Protein AF-A0A542UVV3-F1 (afdb_monomer)

Nearest PDB structures (foldseek):
  4pu7-assembly1_B  TM=8.982E-01  e=1.624E-05  Shewanella oneidensis MR-1
  4pu8-assembly1_A  TM=8.881E-01  e=1.624E-05  Shewanella oneidensis MR-1
  4pu4-assembly1_C  TM=8.974E-01  e=2.215E-05  Shewanella oneidensis MR-1
  4pu8-assembly1_B  TM=8.223E-01  e=1.052E-05  Shewanella oneidensis MR-1
  4pu4-assembly1_D  TM=8.602E-01  e=2.668E-05  Shewanella oneidensis MR-1

Secondary structure (DSSP, 8-state):
-PPPPPGGG---------SSHHHHHHHHHHHHHHTT--HHHHHHHTT--HHHHHHHHTT----HHHHHHHHHHTT-------TT------

Mean predicted aligned error: 6.17 Å

Foldseek 3Di:
DDDDDDPVPPPDPDDFDDPALQSLLCVLVVLCVVVVHDLQRLCVQLVHHSVLNVCSNRRHDDDPSSSQSSQVVSVHHDDDDDPPDDDDDD

Radius of gyration: 15.27 Å; Cα contacts (8 Å, |Δi|>4): 81; chains: 1; bounding box: 43×44×32 Å

Structure (mmCIF, N/CA/C/O backbone):
data_AF-A0A542UVV3-F1
#
_entry.id   AF-A0A542UVV3-F1
#
loop_
_atom_site.group_PDB
_atom_site.id
_atom_site.type_symbol
_atom_site.label_atom_id
_atom_site.label_alt_id
_atom_site.label_comp_id
_atom_site.label_asym_id
_atom_site.label_entity_id
_atom_site.label_seq_id
_atom_site.pdbx_PDB_ins_code
_atom_site.Cartn_x
_atom_site.Cartn_y
_atom_site.Cartn_z
_atom_site.occupancy
_atom_site.B_iso_or_equiv
_atom_site.auth_seq_id
_atom_site.auth_comp_id
_atom_site.auth_asym_id
_atom_site.auth_atom_id
_atom_site.pdbx_PDB_model_num
ATOM 1 N N . MET A 1 1 ? -30.008 -31.727 -0.430 1.00 47.66 1 MET A N 1
ATOM 2 C CA . MET A 1 1 ? -29.050 -31.508 -1.532 1.00 47.66 1 MET A CA 1
ATOM 3 C C . MET A 1 1 ? -28.391 -30.160 -1.285 1.00 47.66 1 MET A C 1
ATOM 5 O O . MET A 1 1 ? -29.044 -29.148 -1.484 1.00 47.66 1 MET A O 1
ATOM 9 N N . GLN A 1 2 ? -27.187 -30.137 -0.707 1.00 48.94 2 GLN A N 1
ATOM 10 C CA . GLN A 1 2 ? -26.445 -28.886 -0.507 1.00 48.94 2 GLN A CA 1
ATOM 11 C C . GLN A 1 2 ? -25.904 -28.465 -1.878 1.00 48.94 2 GLN A C 1
ATOM 13 O O . GLN A 1 2 ? -25.181 -29.237 -2.505 1.00 48.94 2 GLN A O 1
ATOM 18 N N . GLN A 1 3 ? -26.345 -27.313 -2.388 1.00 52.16 3 GLN A N 1
ATOM 19 C CA . GLN A 1 3 ? -25.813 -26.743 -3.625 1.00 52.16 3 GLN A CA 1
ATOM 20 C C . GLN A 1 3 ? -24.351 -26.356 -3.390 1.00 52.16 3 GLN A C 1
ATOM 22 O O . GLN A 1 3 ? -24.027 -25.750 -2.369 1.00 52.16 3 GLN A O 1
ATOM 27 N N . ALA A 1 4 ? -23.476 -26.752 -4.315 1.00 54.75 4 ALA A N 1
ATOM 28 C CA . ALA A 1 4 ? -22.090 -26.306 -4.331 1.00 54.75 4 ALA A CA 1
ATOM 29 C C . ALA A 1 4 ? -22.040 -24.764 -4.390 1.00 54.75 4 ALA A C 1
ATOM 31 O O . ALA A 1 4 ? -22.925 -24.166 -5.012 1.00 54.75 4 ALA A O 1
ATOM 32 N N . PRO A 1 5 ? -21.048 -24.115 -3.753 1.00 54.75 5 PRO A N 1
ATOM 33 C CA . PRO A 1 5 ? -20.896 -22.665 -3.825 1.00 54.75 5 PRO A CA 1
ATOM 34 C C . PRO A 1 5 ? -20.784 -22.208 -5.286 1.00 54.75 5 PRO A C 1
ATOM 36 O O . PRO A 1 5 ? -20.171 -22.885 -6.115 1.00 54.75 5 PRO A O 1
ATOM 39 N N . ASN A 1 6 ? -21.421 -21.078 -5.598 1.00 64.75 6 ASN A N 1
ATOM 40 C CA . ASN A 1 6 ? -21.449 -20.494 -6.934 1.00 64.75 6 ASN A CA 1
ATOM 41 C C . ASN A 1 6 ? -20.018 -20.134 -7.366 1.00 64.75 6 ASN A C 1
ATOM 43 O O . ASN A 1 6 ? -19.257 -19.575 -6.580 1.00 64.75 6 ASN A O 1
ATOM 47 N N . GLU A 1 7 ? -19.642 -20.412 -8.615 1.00 55.00 7 GLU A N 1
ATOM 48 C CA . GLU A 1 7 ? -18.289 -20.131 -9.131 1.00 55.00 7 GLU A CA 1
ATOM 49 C C . GLU A 1 7 ? -17.940 -18.626 -9.054 1.00 55.00 7 GLU A C 1
ATOM 51 O O . GLU A 1 7 ? -16.774 -18.240 -8.983 1.00 55.00 7 GLU A O 1
ATOM 56 N N . SER A 1 8 ? -18.971 -17.778 -8.984 1.00 53.44 8 SER A N 1
ATOM 57 C CA . SER A 1 8 ? -18.896 -16.329 -8.774 1.00 53.44 8 SER A CA 1
ATOM 58 C C . SER A 1 8 ? -18.476 -15.897 -7.361 1.00 53.44 8 SER A C 1
ATOM 60 O O . SER A 1 8 ? -18.086 -14.744 -7.195 1.00 53.44 8 SER A O 1
ATOM 62 N N . ASP A 1 9 ? -18.529 -16.787 -6.362 1.00 54.06 9 ASP A N 1
ATOM 63 C CA . ASP A 1 9 ? -18.086 -16.517 -4.981 1.00 54.06 9 ASP A CA 1
ATOM 64 C C . ASP A 1 9 ? -16.587 -16.795 -4.779 1.00 54.06 9 ASP A C 1
ATOM 66 O O . ASP A 1 9 ? -16.022 -16.534 -3.713 1.00 54.06 9 ASP A O 1
ATOM 70 N N . VAL A 1 10 ? -15.905 -17.308 -5.808 1.00 56.44 10 VAL A N 1
ATOM 71 C CA . VAL A 1 10 ? -14.459 -17.512 -5.773 1.00 56.44 10 VAL A CA 1
ATOM 72 C C . VAL A 1 10 ? -13.780 -16.159 -5.974 1.00 56.44 10 VAL A C 1
ATOM 74 O O . VAL A 1 10 ? -13.530 -15.732 -7.104 1.00 56.44 10 VAL A O 1
ATOM 77 N N . ILE A 1 11 ? -13.460 -15.472 -4.873 1.00 59.84 11 ILE A N 1
ATOM 78 C CA . ILE A 1 11 ? -12.596 -14.288 -4.909 1.00 59.84 11 ILE A CA 1
ATOM 79 C C . ILE A 1 11 ? -11.231 -14.725 -5.439 1.00 59.84 11 ILE A C 1
ATOM 81 O O . ILE A 1 11 ? -10.391 -15.257 -4.715 1.00 59.84 11 ILE A O 1
ATOM 85 N N . ARG A 1 12 ? -11.009 -14.517 -6.739 1.00 63.72 12 ARG A N 1
ATOM 86 C CA . ARG A 1 12 ? -9.692 -14.704 -7.340 1.00 63.72 12 ARG A CA 1
ATOM 87 C C . ARG A 1 12 ? -8.783 -13.597 -6.805 1.00 63.72 12 ARG A C 1
ATOM 89 O O . ARG A 1 12 ? -9.161 -12.427 -6.920 1.00 63.72 12 ARG A O 1
ATOM 96 N N . PRO A 1 13 ? -7.605 -13.926 -6.245 1.00 67.31 13 PRO A N 1
ATOM 97 C CA . PRO A 1 13 ? -6.655 -12.912 -5.814 1.00 67.31 13 PRO A CA 1
ATOM 98 C C . PRO A 1 13 ? -6.375 -11.957 -6.979 1.00 67.31 13 PRO A C 1
ATOM 100 O O . PRO A 1 13 ? -5.956 -12.378 -8.061 1.00 67.31 13 PRO A O 1
ATOM 103 N N . LYS A 1 14 ? -6.672 -10.669 -6.788 1.00 85.75 14 LYS A N 1
ATOM 104 C CA . LYS A 1 14 ? -6.439 -9.645 -7.806 1.00 85.75 14 LYS A CA 1
ATOM 105 C C . LYS A 1 14 ? -4.979 -9.222 -7.733 1.00 85.75 14 LYS A C 1
ATOM 107 O O . LYS A 1 14 ? -4.558 -8.610 -6.762 1.00 85.75 14 LYS A O 1
ATOM 112 N N . TRP A 1 15 ? -4.206 -9.521 -8.767 1.00 90.62 15 TRP A N 1
ATOM 113 C CA . TRP A 1 15 ? -2.819 -9.068 -8.872 1.00 90.62 15 TRP A CA 1
ATOM 114 C C . TRP A 1 15 ? -2.759 -7.647 -9.433 1.00 90.62 15 TRP A C 1
ATOM 116 O O . TRP A 1 15 ? -3.539 -7.282 -10.318 1.00 90.62 15 TRP A O 1
ATOM 126 N N . TYR A 1 16 ? -1.792 -6.853 -8.971 1.00 93.38 16 TYR A N 1
ATOM 127 C CA . TYR A 1 16 ? -1.607 -5.477 -9.428 1.00 93.38 16 TYR A CA 1
ATOM 128 C C . TYR A 1 16 ? -0.232 -5.282 -10.052 1.00 93.38 16 TYR A C 1
ATOM 130 O O . TYR A 1 16 ? 0.794 -5.637 -9.478 1.00 93.38 16 TYR A O 1
ATOM 138 N N . ARG A 1 17 ? -0.203 -4.632 -11.219 1.00 92.50 17 ARG A N 1
ATOM 139 C CA . ARG A 1 17 ? 1.032 -4.160 -11.849 1.00 92.50 17 ARG A CA 1
ATOM 140 C C . ARG A 1 17 ? 1.097 -2.641 -11.777 1.00 92.50 17 ARG A C 1
ATOM 142 O O . ARG A 1 17 ? 0.562 -1.951 -12.643 1.00 92.50 17 ARG A O 1
ATOM 149 N N . ALA A 1 18 ? 1.792 -2.120 -10.774 1.00 93.81 18 ALA A N 1
ATOM 150 C CA . ALA A 1 18 ? 2.028 -0.689 -10.656 1.00 93.81 18 ALA A CA 1
ATOM 151 C C . ALA A 1 18 ? 3.250 -0.249 -11.484 1.00 93.81 18 ALA A C 1
ATOM 153 O O . ALA A 1 18 ? 4.321 -0.852 -11.436 1.00 93.81 18 ALA A O 1
ATOM 154 N N . ARG A 1 19 ? 3.094 0.820 -12.271 1.00 93.19 19 ARG A N 1
ATOM 155 C CA . ARG A 1 19 ? 4.172 1.474 -13.050 1.00 93.19 19 ARG A CA 1
ATOM 156 C C . ARG A 1 19 ? 4.311 2.962 -12.717 1.00 93.19 19 ARG A C 1
ATOM 158 O O . ARG A 1 19 ? 5.078 3.670 -13.359 1.00 93.19 19 ARG A O 1
ATOM 165 N N . SER A 1 20 ? 3.540 3.432 -11.743 1.00 96.00 20 SER A N 1
ATOM 166 C CA . SER A 1 20 ? 3.461 4.819 -11.291 1.00 96.00 20 SER A CA 1
ATOM 167 C C . SER A 1 20 ? 2.858 4.866 -9.889 1.00 96.00 20 SER A C 1
ATOM 169 O O . SER A 1 20 ? 2.113 3.960 -9.517 1.00 96.00 20 SER A O 1
ATOM 171 N N . MET A 1 21 ? 3.077 5.958 -9.152 1.00 96.75 21 MET A N 1
ATOM 172 C CA . MET A 1 21 ? 2.422 6.155 -7.851 1.00 96.75 21 MET A CA 1
ATOM 173 C C . MET A 1 21 ? 0.894 6.138 -7.952 1.00 96.75 21 MET A C 1
ATOM 175 O O . MET A 1 21 ? 0.236 5.607 -7.071 1.00 96.75 21 MET A O 1
ATOM 179 N N . ARG A 1 22 ? 0.311 6.630 -9.055 1.00 97.75 22 ARG A N 1
ATOM 180 C CA . ARG A 1 22 ? -1.138 6.532 -9.297 1.00 97.75 22 ARG A CA 1
ATOM 181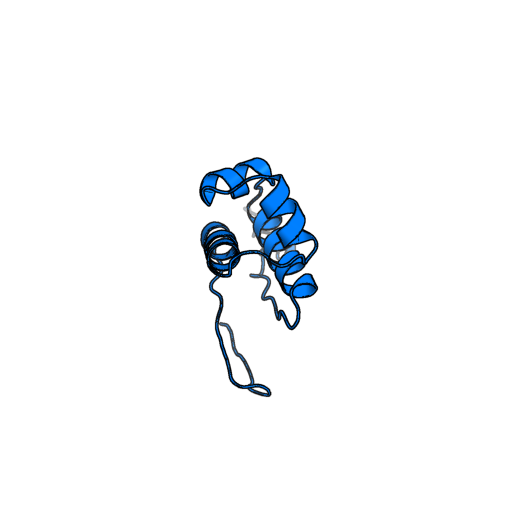 C C . ARG A 1 22 ? -1.621 5.084 -9.387 1.00 97.75 22 ARG A C 1
ATOM 183 O O . ARG A 1 22 ? -2.617 4.748 -8.762 1.00 97.75 22 ARG A O 1
ATOM 190 N N . SER A 1 23 ? -0.935 4.235 -10.153 1.00 97.12 23 SER A N 1
ATOM 191 C CA . SER A 1 23 ? -1.315 2.814 -10.260 1.00 97.12 23 SER A CA 1
ATOM 192 C C . SER A 1 23 ? -1.044 2.036 -8.968 1.00 97.12 23 SER A C 1
ATOM 194 O O . SER A 1 23 ? -1.807 1.135 -8.640 1.00 97.12 23 SER A O 1
ATOM 196 N N . LEU A 1 24 ? -0.020 2.428 -8.204 1.00 97.25 24 LEU A N 1
ATOM 197 C CA . LEU A 1 24 ? 0.266 1.872 -6.881 1.00 97.25 24 LEU A CA 1
ATOM 198 C C . LEU A 1 24 ? -0.792 2.277 -5.843 1.00 97.25 24 LEU A C 1
ATOM 200 O O . LEU A 1 24 ? -1.268 1.432 -5.097 1.00 97.25 24 LEU A O 1
ATOM 204 N N . GLY A 1 25 ? -1.227 3.539 -5.849 1.00 98.25 25 GLY A N 1
ATOM 205 C CA . GLY A 1 25 ? -2.306 4.035 -4.992 1.00 98.25 25 GLY A CA 1
ATOM 206 C C . GLY A 1 25 ? -3.643 3.340 -5.253 1.00 98.25 25 GLY A C 1
ATOM 207 O O . GLY A 1 25 ? -4.338 2.980 -4.308 1.00 98.25 25 GLY A O 1
ATOM 208 N N . VAL A 1 26 ? -3.969 3.071 -6.525 1.00 98.12 26 VAL A N 1
ATOM 209 C CA . VAL A 1 26 ? -5.143 2.258 -6.889 1.00 98.12 26 VAL A CA 1
ATOM 210 C C . VAL A 1 26 ? -5.020 0.835 -6.340 1.00 98.12 26 VAL A C 1
ATOM 212 O O . VAL A 1 26 ? -5.990 0.329 -5.791 1.00 98.12 26 VAL A O 1
ATOM 215 N N . ALA A 1 27 ? -3.840 0.211 -6.432 1.00 97.50 27 ALA A N 1
ATOM 216 C CA . ALA A 1 27 ? -3.618 -1.121 -5.870 1.00 97.50 27 ALA A CA 1
ATOM 217 C C . ALA A 1 27 ? -3.843 -1.155 -4.350 1.00 97.50 27 ALA A C 1
ATOM 219 O O . ALA A 1 27 ? -4.539 -2.040 -3.865 1.00 97.50 27 ALA A O 1
ATOM 220 N N . VAL A 1 28 ? -3.321 -0.167 -3.613 1.00 98.12 28 VAL A N 1
ATOM 221 C CA . VAL A 1 28 ? -3.537 -0.038 -2.160 1.00 98.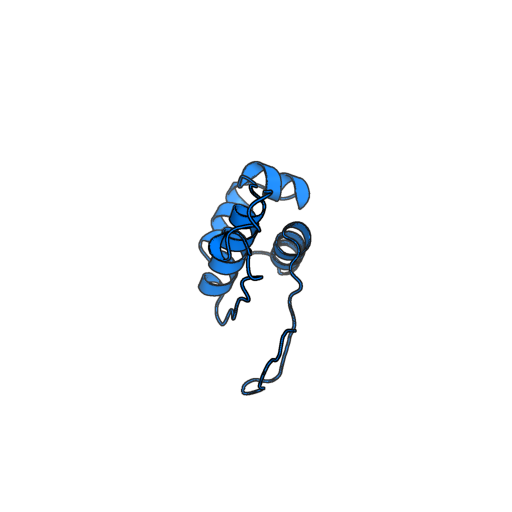12 28 VAL A CA 1
ATOM 222 C C . VAL A 1 28 ? -5.020 0.137 -1.834 1.00 98.12 28 VAL A C 1
ATOM 224 O O . VAL A 1 28 ? -5.538 -0.567 -0.971 1.00 98.12 28 VAL A O 1
ATOM 227 N N . ARG A 1 29 ? -5.720 1.030 -2.543 1.00 98.56 29 ARG A N 1
ATOM 228 C CA . ARG A 1 29 ? -7.152 1.275 -2.326 1.00 98.56 29 ARG A CA 1
ATOM 229 C C . ARG A 1 29 ? -7.983 0.016 -2.557 1.00 98.56 29 ARG A C 1
ATOM 231 O O . ARG A 1 29 ? -8.773 -0.360 -1.699 1.00 98.56 29 ARG A O 1
ATOM 238 N N . ASP A 1 30 ? -7.798 -0.631 -3.702 1.00 97.62 30 ASP A N 1
ATOM 239 C CA . ASP A 1 30 ? -8.574 -1.814 -4.067 1.00 97.62 30 ASP A CA 1
ATOM 240 C C . ASP A 1 30 ? -8.269 -2.984 -3.104 1.00 97.62 30 ASP A C 1
ATOM 242 O O . ASP A 1 30 ? -9.173 -3.718 -2.702 1.00 97.62 30 ASP A O 1
ATOM 246 N N . ALA A 1 31 ? -7.008 -3.139 -2.681 1.00 96.81 31 ALA A N 1
ATOM 247 C CA . ALA A 1 31 ? -6.598 -4.113 -1.670 1.00 96.81 31 ALA A CA 1
ATOM 248 C C . ALA A 1 31 ? -7.256 -3.848 -0.304 1.00 96.81 31 ALA A C 1
ATOM 250 O O . ALA A 1 31 ? -7.764 -4.781 0.322 1.00 96.81 31 ALA A O 1
ATOM 251 N N . ARG A 1 32 ? -7.303 -2.579 0.123 1.00 97.81 32 ARG A N 1
ATOM 252 C CA . ARG A 1 32 ? -7.982 -2.141 1.349 1.00 97.81 32 ARG A CA 1
ATOM 253 C C . ARG A 1 32 ? -9.479 -2.444 1.301 1.00 97.81 32 ARG A C 1
ATOM 255 O O . ARG A 1 32 ? -10.022 -3.015 2.242 1.00 97.81 32 ARG A O 1
ATOM 262 N N . GLU A 1 33 ? -10.140 -2.085 0.204 1.00 97.31 33 GLU A N 1
ATOM 263 C CA . GLU A 1 33 ? -11.581 -2.295 0.020 1.00 97.31 33 GLU A CA 1
ATOM 264 C C . GLU A 1 33 ? -11.936 -3.785 -0.035 1.00 97.31 33 GLU A C 1
ATOM 266 O O . GLU A 1 33 ? -12.917 -4.200 0.575 1.00 97.31 33 GLU A O 1
ATOM 271 N N . THR A 1 34 ? -11.094 -4.612 -0.662 1.00 95.00 34 THR A N 1
ATOM 272 C CA . THR A 1 34 ? -11.257 -6.080 -0.677 1.00 95.00 34 THR A CA 1
ATOM 273 C C . THR A 1 34 ? -11.184 -6.683 0.730 1.00 95.00 34 THR A C 1
ATOM 275 O O . THR A 1 34 ? -11.835 -7.684 1.017 1.00 95.00 34 THR A O 1
ATOM 278 N N . ARG A 1 35 ? -10.409 -6.066 1.628 1.00 94.88 35 ARG A N 1
ATOM 279 C CA . ARG A 1 35 ? -10.324 -6.437 3.048 1.00 94.88 35 ARG A CA 1
ATOM 280 C C . ARG A 1 35 ? -11.465 -5.873 3.900 1.00 94.88 35 ARG A C 1
ATOM 282 O O . ARG A 1 35 ? -11.512 -6.176 5.086 1.00 94.88 35 ARG A O 1
ATOM 289 N N . GLY A 1 36 ? -12.356 -5.064 3.325 1.00 96.69 36 GLY A N 1
ATOM 290 C CA . GLY A 1 36 ? -13.456 -4.422 4.045 1.00 96.69 36 GLY A CA 1
ATOM 291 C C . GLY A 1 36 ? -13.021 -3.294 4.983 1.00 96.69 36 GLY A C 1
ATOM 292 O O . GLY A 1 36 ? -13.792 -2.917 5.857 1.00 96.69 36 GLY A O 1
ATOM 293 N N . LEU A 1 37 ? -11.805 -2.760 4.819 1.00 98.12 37 LEU A N 1
ATOM 294 C CA . LEU A 1 37 ? -11.268 -1.705 5.680 1.00 98.12 37 LEU A CA 1
ATOM 295 C C . LEU A 1 37 ? -11.641 -0.315 5.153 1.00 98.12 37 LEU A C 1
ATOM 297 O O . LEU A 1 37 ? -11.547 -0.027 3.957 1.00 98.12 37 LEU A O 1
ATOM 301 N N . THR A 1 38 ? -11.980 0.593 6.054 1.00 98.69 38 THR A N 1
ATOM 302 C CA . THR A 1 38 ? -12.044 2.035 5.806 1.00 98.69 38 THR A CA 1
ATOM 303 C C . THR A 1 38 ? -10.641 2.644 5.748 1.00 98.69 38 THR A C 1
ATOM 305 O O . THR A 1 38 ? -9.646 2.035 6.147 1.00 98.69 38 THR A O 1
ATOM 308 N N . GLN A 1 39 ? -10.541 3.877 5.239 1.00 98.56 39 GLN A N 1
ATOM 309 C CA . GLN A 1 39 ? -9.266 4.599 5.240 1.00 98.56 39 GLN A CA 1
ATOM 310 C C . GLN A 1 39 ? -8.746 4.866 6.660 1.00 98.56 39 GLN A C 1
ATOM 312 O O . GLN A 1 39 ? -7.540 4.832 6.876 1.00 98.56 39 GLN A O 1
ATOM 317 N N . ASP A 1 40 ? -9.632 5.144 7.614 1.00 98.62 40 ASP A N 1
ATOM 318 C CA . ASP A 1 40 ? -9.227 5.384 9.000 1.00 98.62 40 ASP A CA 1
ATOM 319 C C . ASP A 1 40 ? -8.640 4.105 9.615 1.00 98.62 40 ASP A C 1
ATOM 321 O O . ASP A 1 40 ? -7.513 4.124 10.097 1.00 98.62 40 ASP A O 1
ATOM 325 N N . GLU A 1 41 ? -9.316 2.963 9.455 1.00 98.81 41 GLU A N 1
ATOM 326 C CA . GLU A 1 41 ? -8.842 1.680 9.995 1.00 98.81 41 GLU A CA 1
ATOM 327 C C . GLU A 1 41 ? -7.483 1.259 9.424 1.00 98.81 41 GLU A C 1
ATOM 329 O O . GLU A 1 41 ? -6.602 0.835 10.171 1.00 98.81 41 GLU A O 1
ATOM 334 N N . LEU A 1 42 ? -7.270 1.382 8.107 1.00 98.75 42 LEU A N 1
ATOM 335 C CA . LEU A 1 42 ? -5.959 1.055 7.541 1.00 98.75 42 LEU A CA 1
ATOM 336 C C . LEU A 1 42 ? -4.885 2.048 7.997 1.00 98.75 42 LEU A C 1
ATOM 338 O O . LEU A 1 42 ? -3.760 1.626 8.247 1.00 98.75 42 LEU A O 1
ATOM 342 N N . ALA A 1 43 ? -5.208 3.341 8.101 1.00 98.56 43 ALA A N 1
ATOM 343 C CA . ALA A 1 43 ? -4.259 4.341 8.579 1.00 98.56 43 ALA A CA 1
ATOM 344 C C . ALA A 1 43 ? -3.801 4.041 10.014 1.00 98.56 43 ALA A C 1
ATOM 346 O O . ALA A 1 43 ? -2.599 4.105 10.279 1.00 98.56 43 ALA A O 1
ATOM 347 N N . ASP A 1 44 ? -4.722 3.633 10.887 1.00 98.50 44 ASP A N 1
ATOM 348 C CA . ASP A 1 44 ? -4.420 3.232 12.262 1.00 98.50 44 ASP A CA 1
ATOM 349 C C . ASP A 1 44 ? -3.525 1.981 12.305 1.00 98.50 44 ASP A C 1
ATOM 351 O O . ASP A 1 44 ? -2.528 1.951 13.028 1.00 98.50 44 ASP A O 1
ATOM 355 N N . LEU A 1 45 ? -3.811 0.968 11.475 1.00 98.31 45 LEU A N 1
ATOM 356 C CA . LEU A 1 45 ? -3.023 -0.275 11.404 1.00 98.31 45 LEU A CA 1
ATOM 357 C C . LEU A 1 45 ? -1.563 -0.072 10.972 1.00 98.31 45 LEU A C 1
ATOM 359 O O . LEU A 1 45 ? -0.714 -0.913 11.283 1.00 98.31 45 LEU A O 1
ATOM 363 N N . ILE A 1 46 ? -1.278 1.003 10.234 1.00 97.75 46 ILE A N 1
ATOM 364 C CA . ILE A 1 46 ? 0.066 1.337 9.739 1.00 97.75 46 ILE A CA 1
ATOM 365 C C . ILE A 1 46 ? 0.685 2.533 10.475 1.00 97.75 46 ILE A C 1
ATOM 367 O O . ILE A 1 46 ? 1.670 3.096 9.998 1.00 97.75 46 ILE A O 1
ATOM 371 N N . SER A 1 47 ? 0.109 2.948 11.611 1.00 97.31 47 SER A N 1
ATOM 372 C CA . SER A 1 47 ? 0.570 4.099 12.404 1.00 97.31 47 SER A CA 1
ATOM 373 C C . SER A 1 47 ? 0.732 5.384 11.572 1.00 97.31 47 SER A C 1
ATOM 375 O O . SER A 1 47 ? 1.680 6.150 11.749 1.00 97.31 47 SER A O 1
ATOM 377 N N . SER A 1 48 ? -0.184 5.612 10.628 1.00 97.50 48 SER A N 1
ATOM 378 C CA . SER A 1 48 ? -0.214 6.788 9.754 1.00 97.50 48 SER A CA 1
ATOM 379 C C . SER A 1 48 ? -1.482 7.610 9.996 1.00 97.50 48 SER A C 1
ATOM 381 O O . SER A 1 48 ? -2.185 7.431 10.982 1.00 97.50 48 SER A O 1
ATOM 383 N N . SER A 1 49 ? -1.775 8.558 9.107 1.00 98.19 49 SER A N 1
ATOM 384 C CA . SER A 1 49 ? -2.988 9.371 9.180 1.00 98.19 49 SER A CA 1
ATOM 385 C C . SER A 1 49 ? -3.889 9.132 7.974 1.00 98.19 49 SER A C 1
ATOM 387 O O . SER A 1 49 ? -3.415 8.904 6.855 1.00 98.19 49 SER A O 1
ATOM 389 N N . ARG A 1 50 ? -5.205 9.254 8.168 1.00 98.31 50 ARG A N 1
ATOM 390 C CA . ARG A 1 50 ? -6.184 9.170 7.077 1.00 98.31 50 ARG A CA 1
ATOM 391 C C . ARG A 1 50 ? -5.874 10.134 5.915 1.00 98.31 50 ARG A C 1
ATOM 393 O O . ARG A 1 50 ? -5.962 9.700 4.765 1.00 98.31 50 ARG A O 1
ATOM 400 N N . PRO A 1 51 ? -5.447 11.401 6.128 1.00 98.56 51 PRO A N 1
ATOM 401 C CA . PRO A 1 51 ? -4.992 12.261 5.031 1.00 98.56 51 PRO A CA 1
ATOM 402 C C . PRO A 1 51 ? -3.784 11.706 4.265 1.00 98.56 51 PRO A C 1
ATOM 404 O O . PRO A 1 51 ? -3.748 11.821 3.037 1.00 98.56 51 PRO A O 1
ATOM 407 N N . THR A 1 52 ? -2.813 11.095 4.952 1.00 98.38 52 THR A N 1
ATOM 408 C CA . THR A 1 52 ? -1.663 10.439 4.308 1.00 98.38 52 THR A CA 1
ATOM 409 C C . THR A 1 52 ? -2.113 9.247 3.471 1.00 98.38 52 THR A C 1
ATOM 411 O O . THR A 1 52 ? -1.725 9.154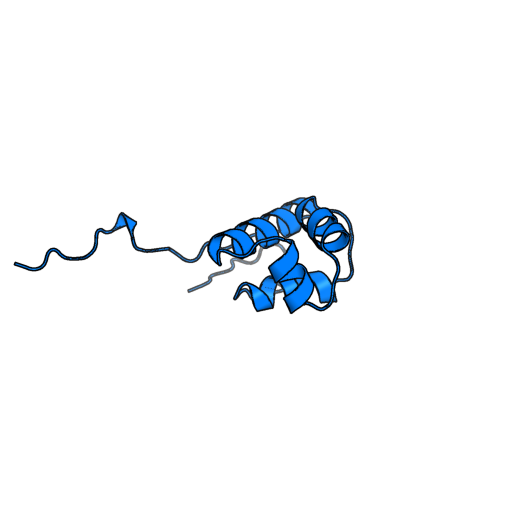 2.305 1.00 98.38 52 THR A O 1
ATOM 414 N N . LEU A 1 53 ? -2.998 8.396 3.999 1.00 98.56 53 LEU A N 1
ATOM 415 C CA . LEU A 1 53 ? -3.549 7.276 3.239 1.00 98.56 53 LEU A CA 1
ATOM 416 C C . LEU A 1 53 ? -4.370 7.754 2.029 1.00 98.56 53 LEU A C 1
ATOM 418 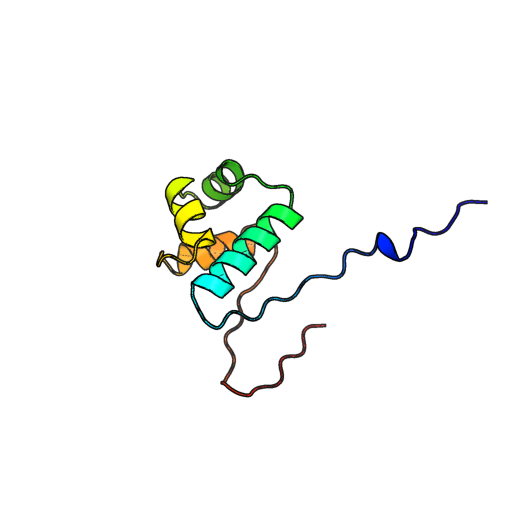O O . LEU A 1 53 ? -4.163 7.290 0.914 1.00 98.56 53 LEU A O 1
ATOM 422 N N . SER A 1 54 ? -5.232 8.758 2.201 1.00 98.62 54 SER A N 1
ATOM 423 C CA . SER A 1 54 ? -6.000 9.365 1.103 1.00 98.62 54 SER A CA 1
ATOM 424 C C . SER A 1 54 ? -5.099 9.974 0.018 1.00 98.62 54 SER A C 1
ATOM 426 O O . SER A 1 54 ? -5.414 9.942 -1.175 1.00 98.62 54 SER A O 1
ATOM 428 N N . ARG A 1 55 ? -3.955 10.551 0.401 1.00 98.56 55 ARG A N 1
ATOM 429 C CA . ARG A 1 55 ? -2.931 11.027 -0.540 1.00 98.56 55 ARG A CA 1
ATOM 430 C C . ARG A 1 55 ? -2.279 9.867 -1.293 1.00 98.56 55 ARG A C 1
ATOM 432 O O . ARG A 1 55 ? -2.185 9.950 -2.518 1.00 98.56 55 ARG A O 1
ATOM 439 N N . LEU A 1 56 ? -1.874 8.810 -0.588 1.00 98.56 56 LEU A N 1
ATOM 440 C CA . LEU A 1 56 ? -1.325 7.589 -1.181 1.00 98.56 56 LEU A CA 1
ATOM 441 C C . LEU A 1 56 ? -2.297 6.984 -2.202 1.00 98.56 56 LEU A C 1
ATOM 443 O O . LEU A 1 56 ? -1.921 6.782 -3.353 1.00 98.56 56 LEU A O 1
ATOM 447 N N . GLU A 1 57 ? -3.565 6.790 -1.838 1.00 98.62 57 GLU A N 1
ATOM 448 C CA . GLU A 1 57 ? -4.579 6.188 -2.718 1.00 98.62 57 GLU A CA 1
ATOM 449 C C . GLU A 1 57 ? -4.877 7.025 -3.972 1.00 98.62 57 GLU A C 1
ATOM 451 O O . GLU A 1 57 ? -5.274 6.494 -5.009 1.00 98.62 57 GLU A O 1
ATOM 456 N N . ARG A 1 58 ? -4.625 8.339 -3.922 1.00 98.31 58 ARG A N 1
ATOM 457 C CA . ARG A 1 58 ? -4.703 9.241 -5.086 1.00 98.31 58 ARG A CA 1
ATOM 458 C C . ARG A 1 58 ? -3.405 9.316 -5.898 1.00 98.31 58 ARG A C 1
ATOM 460 O O . ARG A 1 58 ? -3.373 9.991 -6.929 1.00 98.31 58 ARG A O 1
ATOM 467 N N . GLY A 1 59 ? -2.354 8.622 -5.467 1.00 98.06 59 GLY A N 1
ATOM 468 C CA . GLY A 1 59 ? -1.066 8.536 -6.148 1.00 98.06 59 GLY A CA 1
ATOM 469 C C . GLY A 1 59 ? -0.074 9.641 -5.806 1.00 98.06 59 GLY A C 1
ATOM 470 O O . GLY A 1 59 ? 0.847 9.882 -6.588 1.00 98.06 59 GLY A O 1
ATOM 471 N N . ALA A 1 60 ? -0.253 10.334 -4.681 1.00 98.06 60 ALA A N 1
ATOM 472 C CA . ALA A 1 60 ? 0.761 11.254 -4.185 1.00 98.06 60 ALA A CA 1
ATOM 473 C C . ALA A 1 60 ? 1.969 10.487 -3.625 1.00 98.06 60 ALA A C 1
ATOM 475 O O . ALA A 1 60 ? 1.842 9.362 -3.143 1.00 98.06 60 ALA A O 1
ATOM 476 N N . SER A 1 61 ? 3.138 11.128 -3.654 1.00 95.31 61 SER A N 1
ATOM 477 C CA . SER A 1 61 ? 4.336 10.587 -3.012 1.00 95.31 61 SER A CA 1
ATOM 478 C C . SER A 1 61 ? 4.168 10.560 -1.487 1.00 95.31 61 SER A C 1
ATOM 480 O O . SER A 1 61 ? 3.735 11.554 -0.889 1.00 95.31 61 SER A O 1
ATOM 482 N N . VAL A 1 62 ? 4.509 9.419 -0.892 1.00 96.62 62 VAL A N 1
ATOM 483 C CA . VAL A 1 62 ? 4.586 9.131 0.550 1.00 96.62 62 VAL A CA 1
ATOM 484 C C . VAL A 1 62 ? 5.827 8.261 0.796 1.00 96.62 62 VAL A C 1
ATOM 486 O O . VAL A 1 62 ? 6.501 7.881 -0.166 1.00 96.62 62 VAL A O 1
ATOM 489 N N . SER A 1 63 ? 6.159 7.941 2.051 1.00 97.00 63 SER A N 1
ATOM 490 C CA . SER A 1 63 ? 7.303 7.060 2.318 1.00 97.00 63 SER A CA 1
ATOM 491 C C . SER A 1 63 ? 7.072 5.664 1.729 1.00 97.00 63 SER A C 1
ATOM 493 O O . SER A 1 63 ? 5.953 5.149 1.746 1.00 97.00 63 SER A O 1
ATOM 495 N N . ALA A 1 64 ? 8.137 5.034 1.224 1.00 96.44 64 ALA A N 1
ATOM 496 C CA . ALA A 1 64 ? 8.071 3.659 0.728 1.00 96.44 64 ALA A CA 1
ATOM 497 C C . ALA A 1 64 ? 7.599 2.680 1.819 1.00 96.44 64 ALA A C 1
ATOM 499 O O . ALA A 1 64 ? 6.834 1.768 1.528 1.00 96.44 64 ALA A O 1
ATOM 500 N N . GLU A 1 65 ? 7.990 2.928 3.071 1.00 97.50 65 GLU A N 1
ATOM 501 C CA . GLU A 1 65 ? 7.528 2.199 4.255 1.00 97.50 65 GLU A CA 1
ATOM 502 C C . GLU A 1 65 ? 6.001 2.240 4.402 1.00 97.50 65 GLU A C 1
ATOM 504 O O . GLU A 1 65 ? 5.381 1.193 4.531 1.00 97.50 65 GLU A O 1
ATOM 509 N N . THR A 1 66 ? 5.371 3.415 4.254 1.00 97.75 66 THR A N 1
ATOM 510 C CA . THR A 1 66 ? 3.900 3.537 4.306 1.00 97.75 66 THR A CA 1
ATOM 511 C C . THR A 1 66 ? 3.235 2.675 3.231 1.00 97.75 66 THR A C 1
ATOM 513 O O . THR A 1 66 ? 2.204 2.058 3.477 1.00 97.75 66 THR A O 1
ATOM 516 N N . VAL A 1 67 ? 3.812 2.627 2.026 1.00 97.94 67 VAL A N 1
ATOM 517 C CA . VAL A 1 67 ? 3.270 1.816 0.925 1.00 97.94 67 VAL A CA 1
ATOM 518 C C . VAL A 1 67 ? 3.404 0.324 1.219 1.00 97.94 67 VAL A C 1
ATOM 520 O O . VAL A 1 67 ? 2.447 -0.423 1.018 1.00 97.94 67 VAL A O 1
ATOM 523 N N . LEU A 1 68 ? 4.582 -0.099 1.680 1.00 98.12 68 LEU A N 1
ATOM 524 C CA . LEU A 1 68 ? 4.870 -1.486 2.035 1.00 98.12 68 LEU A CA 1
ATOM 525 C C . LEU A 1 68 ? 3.943 -1.972 3.153 1.00 98.12 68 LEU A C 1
ATOM 527 O O . LEU A 1 68 ? 3.291 -2.998 2.983 1.00 98.12 68 LEU A O 1
ATOM 531 N N . GLU A 1 69 ? 3.816 -1.205 4.236 1.00 98.25 69 GLU A N 1
ATOM 532 C CA . GLU A 1 69 ? 2.934 -1.531 5.360 1.00 98.25 69 GLU A CA 1
ATOM 533 C C . GLU A 1 69 ? 1.460 -1.554 4.944 1.00 98.25 69 GLU A C 1
ATOM 535 O O . GLU A 1 69 ? 0.733 -2.484 5.290 1.00 98.25 69 GLU A O 1
ATOM 540 N N . ALA A 1 70 ? 1.006 -0.590 4.134 1.00 98.25 70 ALA A N 1
ATOM 541 C CA . ALA A 1 70 ? -0.373 -0.572 3.646 1.00 98.25 70 ALA A CA 1
ATOM 542 C C . ALA A 1 70 ? -0.709 -1.830 2.826 1.00 98.25 70 ALA A C 1
ATOM 544 O O . ALA A 1 70 ? -1.760 -2.441 3.033 1.00 98.25 70 ALA A O 1
ATOM 545 N N . LEU A 1 71 ? 0.190 -2.248 1.927 1.00 97.81 71 LEU A N 1
ATOM 546 C CA . LEU A 1 71 ? 0.034 -3.484 1.156 1.00 97.81 71 LEU A CA 1
ATOM 547 C C . LEU A 1 71 ? 0.080 -4.721 2.062 1.00 97.81 71 LEU A C 1
ATOM 549 O O . LEU A 1 71 ? -0.812 -5.566 1.968 1.00 97.81 71 LEU A O 1
ATOM 553 N N . ALA A 1 72 ? 1.047 -4.792 2.980 1.00 98.00 72 ALA A N 1
ATOM 554 C CA . ALA A 1 72 ? 1.215 -5.914 3.900 1.00 98.00 72 ALA A CA 1
ATOM 555 C C . ALA A 1 72 ? -0.019 -6.119 4.791 1.00 98.00 72 ALA A C 1
ATOM 557 O O . ALA A 1 72 ? -0.530 -7.236 4.897 1.00 98.00 72 ALA A O 1
ATOM 558 N N . ARG A 1 73 ? -0.582 -5.042 5.357 1.00 98.00 73 ARG A N 1
ATOM 559 C CA . ARG A 1 73 ? -1.829 -5.097 6.144 1.00 98.00 73 ARG A CA 1
ATOM 560 C C . ARG A 1 73 ? -3.039 -5.509 5.317 1.00 98.00 73 ARG A C 1
ATOM 562 O O . ARG A 1 73 ? -3.964 -6.117 5.854 1.00 98.00 73 ARG A O 1
ATOM 569 N N . CYS A 1 74 ? -3.007 -5.263 4.010 1.00 96.81 74 CYS A N 1
ATOM 570 C CA . CYS A 1 74 ? -4.030 -5.753 3.096 1.00 96.81 74 CYS A CA 1
ATOM 571 C C . CYS A 1 74 ? -3.769 -7.183 2.580 1.00 96.81 74 CYS A C 1
ATOM 573 O O . CYS A 1 74 ? -4.602 -7.735 1.858 1.00 96.81 74 CYS A O 1
ATOM 575 N N . GLY A 1 75 ? -2.666 -7.823 2.981 1.00 95.44 75 GLY A N 1
ATOM 576 C CA . GLY A 1 75 ? -2.290 -9.181 2.576 1.00 95.44 75 GLY A CA 1
ATOM 577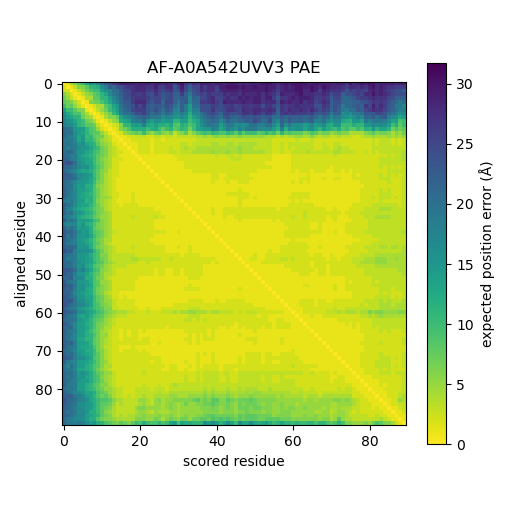 C C . GLY A 1 75 ? -1.549 -9.276 1.250 1.00 95.44 75 GLY A C 1
ATOM 578 O O . GLY A 1 75 ? -1.634 -10.310 0.595 1.00 95.44 75 GLY A O 1
ATOM 579 N N . TYR A 1 76 ? -0.873 -8.207 0.843 1.00 96.00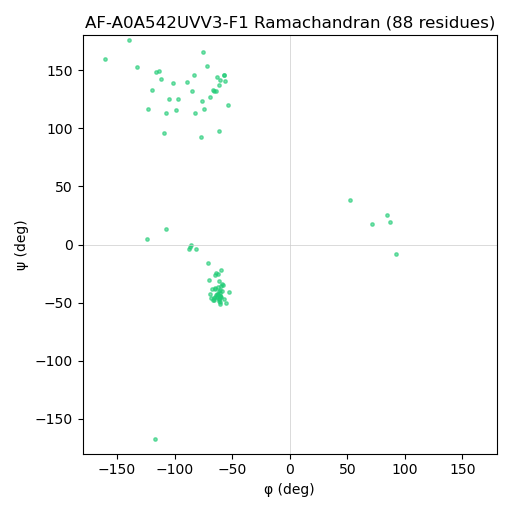 76 TYR A N 1
ATOM 580 C CA . TYR A 1 76 ? -0.082 -8.153 -0.379 1.00 96.00 76 TYR A CA 1
ATOM 581 C C . TYR A 1 76 ? 1.403 -8.011 -0.061 1.00 96.00 76 TYR A C 1
ATOM 583 O O . TYR A 1 76 ? 1.789 -7.358 0.904 1.00 96.00 76 TYR A O 1
ATOM 591 N N . GLU A 1 77 ? 2.232 -8.560 -0.941 1.00 93.69 77 GLU A N 1
ATOM 592 C CA . GLU A 1 77 ? 3.676 -8.345 -0.964 1.00 93.69 77 GLU A CA 1
ATOM 593 C C . GLU A 1 77 ? 4.055 -7.533 -2.211 1.00 93.69 77 GLU A C 1
ATOM 595 O O . GLU A 1 77 ? 3.474 -7.710 -3.286 1.00 93.69 77 GLU A O 1
ATOM 600 N N . MET A 1 78 ? 5.031 -6.628 -2.082 1.00 94.44 78 MET A N 1
ATOM 601 C CA . MET A 1 78 ? 5.573 -5.880 -3.218 1.00 94.44 78 MET A CA 1
ATOM 602 C C . MET A 1 78 ? 6.877 -6.517 -3.696 1.00 94.44 78 MET A C 1
ATOM 604 O O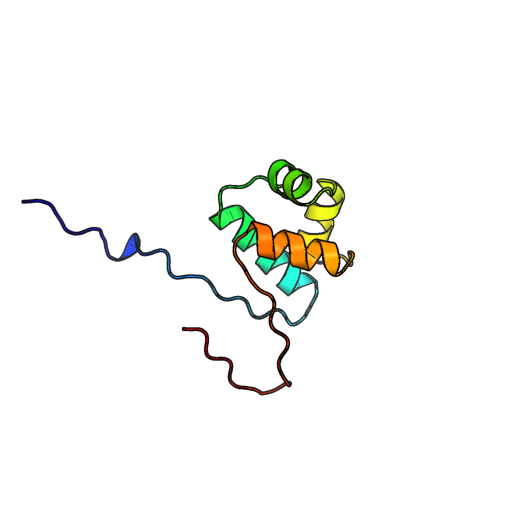 . MET A 1 78 ? 7.886 -6.480 -2.998 1.00 94.44 78 MET A O 1
ATOM 608 N N . VAL A 1 79 ? 6.875 -7.035 -4.925 1.00 94.56 79 VAL A N 1
ATOM 609 C CA . VAL A 1 79 ? 8.056 -7.638 -5.557 1.00 94.56 79 VAL A CA 1
ATOM 610 C C . VAL A 1 79 ? 8.705 -6.683 -6.561 1.00 94.56 79 VAL A C 1
ATOM 612 O O . VAL A 1 79 ? 8.026 -6.013 -7.344 1.00 94.56 79 VAL A O 1
ATOM 615 N N . VAL A 1 80 ? 10.038 -6.634 -6.570 1.00 93.38 80 VAL A N 1
ATOM 616 C CA . VAL A 1 80 ? 10.825 -5.862 -7.543 1.00 93.38 80 VAL A CA 1
ATOM 617 C C . VAL A 1 80 ? 11.428 -6.822 -8.560 1.00 93.38 80 VAL A C 1
ATOM 619 O O . VAL A 1 80 ? 12.123 -7.764 -8.199 1.00 93.38 80 VAL A O 1
ATOM 622 N N . VAL A 1 81 ? 11.172 -6.575 -9.845 1.00 94.56 81 VAL A N 1
ATOM 623 C CA . VAL A 1 81 ? 11.606 -7.443 -10.951 1.00 94.56 81 VAL A CA 1
ATOM 624 C C . VAL A 1 81 ? 12.245 -6.622 -12.078 1.00 94.56 81 VAL A C 1
ATOM 626 O O . VAL A 1 81 ? 11.866 -5.459 -12.276 1.00 94.56 81 VAL A O 1
ATOM 629 N N . PRO A 1 82 ? 13.167 -7.194 -12.879 1.00 96.06 82 PRO A N 1
ATOM 630 C CA . PRO A 1 82 ? 13.695 -6.519 -14.061 1.00 96.06 82 PRO A CA 1
ATOM 631 C C . PRO A 1 82 ? 12.587 -6.124 -15.046 1.00 96.06 82 PRO A C 1
ATOM 633 O O . PRO A 1 82 ? 11.587 -6.833 -15.218 1.00 96.06 82 PRO A O 1
ATOM 636 N N . ARG A 1 83 ? 12.756 -4.992 -15.743 1.00 91.06 83 ARG A N 1
ATOM 637 C CA . ARG A 1 83 ? 11.784 -4.552 -16.758 1.00 91.06 83 ARG A CA 1
ATOM 638 C C . ARG A 1 83 ? 11.742 -5.566 -17.906 1.00 91.06 83 ARG A C 1
ATOM 640 O O . ARG A 1 83 ? 12.779 -5.919 -18.444 1.00 91.06 83 ARG A O 1
ATOM 647 N N . GLY A 1 84 ? 10.537 -5.969 -18.307 1.00 90.44 84 GLY A N 1
ATOM 648 C CA . GLY A 1 84 ? 10.329 -6.934 -19.396 1.00 90.44 84 GLY A CA 1
ATOM 649 C C . GLY A 1 84 ? 10.224 -8.390 -18.939 1.00 90.44 84 GLY A C 1
ATOM 650 O O . GLY A 1 84 ? 9.828 -9.227 -19.740 1.00 90.44 84 GLY A O 1
ATOM 651 N N . SER A 1 85 ? 10.491 -8.680 -17.661 1.00 93.00 85 SE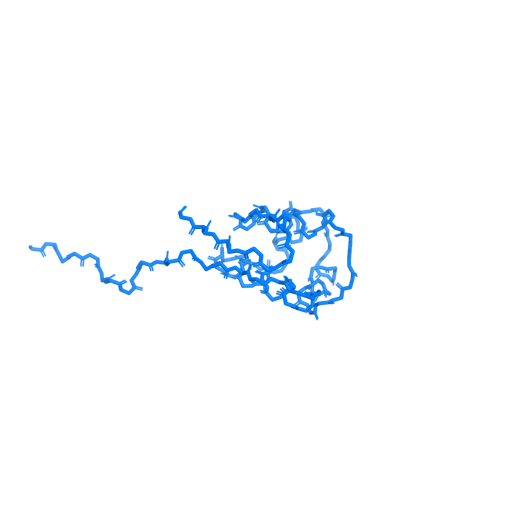R A N 1
ATOM 652 C CA . SER A 1 85 ? 10.304 -10.022 -17.100 1.00 93.00 85 SER A CA 1
ATOM 653 C C . SER A 1 85 ? 8.845 -10.470 -17.199 1.00 93.00 85 SER A C 1
ATOM 655 O O . SER A 1 85 ? 7.925 -9.674 -16.968 1.00 93.00 85 SER A O 1
ATOM 657 N N . GLN A 1 86 ? 8.643 -11.752 -17.496 1.00 90.12 86 GLN A N 1
ATOM 658 C CA . GLN A 1 86 ? 7.371 -12.423 -17.258 1.00 90.12 86 GLN A CA 1
ATOM 659 C C . GLN A 1 86 ? 7.270 -12.720 -15.761 1.00 90.12 86 GLN A C 1
ATOM 661 O O . GLN A 1 86 ? 8.169 -13.326 -15.185 1.00 90.12 86 GLN A O 1
ATOM 666 N N . VAL A 1 87 ? 6.206 -12.229 -15.125 1.00 89.12 87 VAL A N 1
ATOM 667 C CA . VAL A 1 87 ? 5.934 -12.470 -13.707 1.00 89.12 87 VAL A CA 1
ATOM 668 C C . VAL A 1 87 ? 4.772 -13.445 -13.632 1.00 89.12 87 VAL A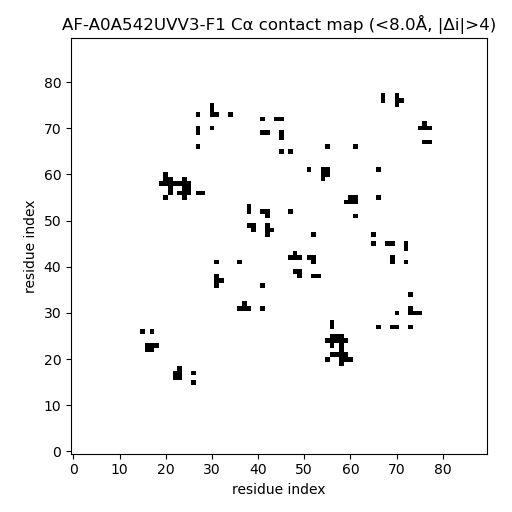 C 1
ATOM 670 O O . VAL A 1 87 ? 3.659 -13.102 -14.031 1.00 89.12 87 VAL A O 1
ATOM 673 N N . THR A 1 88 ? 5.047 -14.644 -13.135 1.00 87.75 88 THR A N 1
ATOM 674 C CA . THR A 1 88 ? 4.022 -15.627 -12.789 1.00 87.75 88 THR A CA 1
ATOM 675 C C . THR A 1 88 ? 3.774 -15.513 -11.301 1.00 87.75 88 THR A C 1
ATOM 677 O O . THR A 1 88 ? 4.719 -15.601 -10.520 1.00 87.75 88 THR A O 1
ATOM 680 N N . VAL A 1 89 ? 2.518 -15.308 -10.917 1.00 83.81 89 VAL A N 1
ATOM 681 C CA . VAL A 1 89 ? 2.118 -15.397 -9.518 1.00 83.81 89 VAL A CA 1
ATOM 682 C C . VAL A 1 89 ? 1.007 -16.429 -9.421 1.00 83.81 89 VAL A C 1
ATOM 684 O O . VAL A 1 89 ? -0.010 -16.317 -10.109 1.00 83.81 89 VAL A O 1
ATOM 687 N N . SER A 1 90 ? 1.305 -17.495 -8.686 1.00 79.38 90 SER A N 1
ATOM 688 C CA . SER A 1 90 ? 0.551 -18.749 -8.609 1.00 79.38 90 SER A CA 1
ATOM 689 C C . SER A 1 90 ? 0.024 -18.979 -7.208 1.00 79.38 90 SER A C 1
ATOM 691 O O . SER A 1 90 ? 0.819 -18.721 -6.276 1.00 79.38 90 SER A O 1
#

Sequence (90 aa):
MQQAPNESDVIRPKWYRARSMRSLGVAVRDARETRGLTQDELADLISSSRPTLSRLERGASVSAETVLEALARCGYEMVVVPRGSQVTVS

pLDDT: mean 90.23, std 14.48, range [47.66, 98.81]

Solvent-accessible surface area (backbone atoms only — not comparable to full-atom values): 5696 Å² total; per-residue (Å²): 134,86,77,76,81,59,81,87,72,61,80,68,88,82,83,76,88,58,90,46,53,47,50,40,10,45,44,45,45,54,37,31,51,75,67,71,46,52,62,57,58,53,14,57,76,58,77,55,44,44,71,57,46,56,37,31,41,70,25,45,93,69,60,68,64,60,54,52,43,51,29,44,77,46,75,43,84,92,84,89,75,69,90,88,63,86,82,85,87,131